Protein AF-A0AAW1IAN8-F1 (afdb_monomer_lite)

Secondary structure (DSSP, 8-state):
--S--BGGGT-SS--TTTTSBPPPP-S-HHHHSSHHHHHHHHHHHS-HHHHTS-HHHHHHHHHHHHHHH--SSHHHHHH---TT-

pLDDT: mean 89.6, std 8.36, range [39.88, 96.94]

Sequence (85 aa):
MGRYASNRQFHEYNTRRGSDIRLNYLRLLKSMDGVNYYAIKFFNVLPSNVRQLPFAHFKSSVKNYLISKAFYTIDEFLVNDFIDM

Radius of gyration: 14.04 Å; chains: 1; bounding box: 38×33×30 Å

Foldseek 3Di:
DDPWDFLLVVDVDDDPRRRQTDADDDDDVVVCPDCSNLVSLLLSLDDPVLNPDDPVSNVVVVVVVCVVVVDPDSVSSSPDNVPVD

Structure (mmCIF, N/CA/C/O backbone):
data_AF-A0AAW1IAN8-F1
#
_entry.id   AF-A0AAW1IAN8-F1
#
loop_
_atom_site.group_PDB
_atom_site.id
_atom_site.type_symbol
_atom_site.label_atom_id
_atom_site.label_alt_id
_atom_site.label_comp_id
_atom_site.label_asym_id
_atom_site.label_entity_id
_atom_site.label_seq_id
_atom_site.pdbx_PDB_ins_code
_atom_site.Cartn_x
_atom_site.Cartn_y
_atom_site.Cartn_z
_atom_site.occupancy
_atom_site.B_iso_or_equiv
_atom_site.auth_seq_id
_atom_site.auth_comp_id
_atom_site.auth_as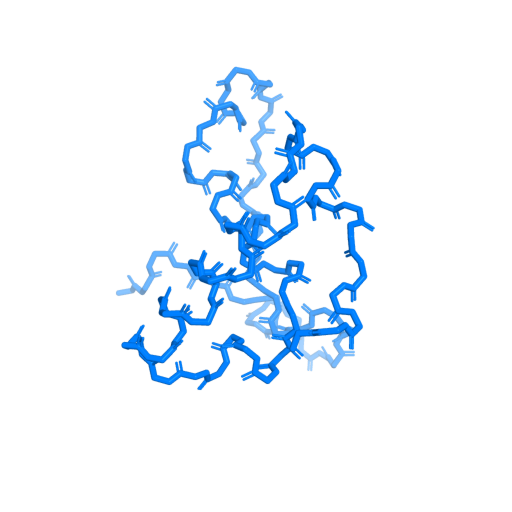ym_id
_atom_site.auth_atom_id
_atom_site.pdbx_PDB_model_num
ATOM 1 N N . MET A 1 1 ? 11.743 -0.588 -20.426 1.00 39.88 1 MET A N 1
ATOM 2 C CA . MET A 1 1 ? 12.194 -0.300 -19.047 1.00 39.88 1 MET A CA 1
ATOM 3 C C . MET A 1 1 ? 10.965 -0.224 -18.155 1.00 39.88 1 MET A C 1
ATOM 5 O O . MET A 1 1 ? 10.073 0.560 -18.458 1.00 39.88 1 MET A O 1
ATOM 9 N N . GLY A 1 2 ? 10.848 -1.091 -17.145 1.00 55.12 2 GLY A N 1
ATOM 10 C CA . GLY A 1 2 ? 9.687 -1.103 -16.247 1.00 55.12 2 GLY A CA 1
ATOM 11 C C . GLY A 1 2 ? 9.597 0.196 -15.443 1.00 55.12 2 GLY A C 1
ATOM 12 O O . GLY A 1 2 ? 10.616 0.701 -14.987 1.00 55.12 2 GLY A O 1
ATOM 13 N N . ARG A 1 3 ? 8.387 0.746 -15.277 1.00 69.38 3 ARG A N 1
ATOM 14 C CA . ARG A 1 3 ? 8.128 2.009 -14.550 1.00 69.38 3 ARG A CA 1
ATOM 15 C C . ARG A 1 3 ? 8.550 1.995 -13.071 1.00 69.38 3 ARG A C 1
ATOM 17 O O . ARG A 1 3 ? 8.558 3.049 -12.445 1.00 69.38 3 ARG A O 1
ATOM 24 N N . TYR A 1 4 ? 8.884 0.829 -12.524 1.00 82.12 4 TYR A N 1
ATOM 25 C CA . TYR A 1 4 ? 9.167 0.607 -11.112 1.00 82.12 4 TYR A CA 1
ATOM 26 C C . TYR A 1 4 ? 10.477 -0.167 -10.966 1.00 82.12 4 TYR A C 1
ATOM 28 O O . TYR A 1 4 ? 10.679 -1.166 -11.657 1.00 82.12 4 TYR A O 1
ATOM 36 N N . ALA A 1 5 ? 11.343 0.288 -10.062 1.00 88.12 5 ALA A N 1
ATOM 37 C CA . ALA A 1 5 ? 12.603 -0.366 -9.733 1.00 88.12 5 ALA A CA 1
ATOM 38 C C . ALA A 1 5 ? 12.624 -0.743 -8.245 1.00 88.12 5 ALA A C 1
ATOM 40 O O . ALA A 1 5 ? 12.105 -0.004 -7.411 1.00 88.12 5 ALA A O 1
ATOM 41 N N . SER A 1 6 ? 13.202 -1.892 -7.910 1.00 88.69 6 SER A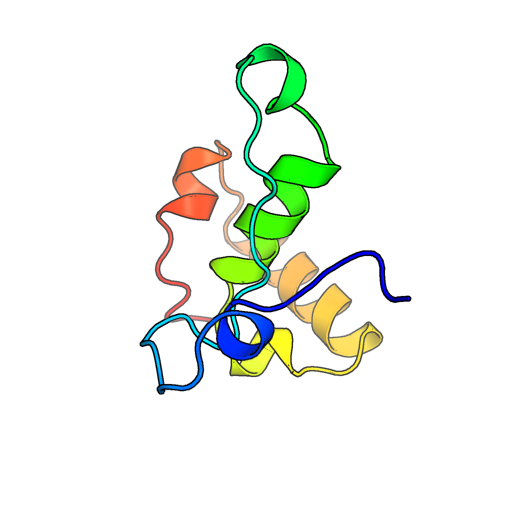 N 1
ATOM 42 C CA . SER A 1 6 ? 13.353 -2.366 -6.528 1.00 88.69 6 SER A CA 1
ATOM 43 C C . SER A 1 6 ? 14.625 -1.819 -5.887 1.00 88.69 6 SER A C 1
ATOM 45 O O . SER A 1 6 ? 15.587 -1.496 -6.583 1.00 88.69 6 SER A O 1
ATOM 47 N N . ASN A 1 7 ? 14.676 -1.757 -4.557 1.00 88.50 7 ASN A N 1
ATOM 48 C CA . ASN A 1 7 ? 15.887 -1.326 -3.849 1.00 88.50 7 ASN A CA 1
ATOM 49 C C . ASN A 1 7 ? 17.098 -2.217 -4.166 1.00 88.50 7 ASN A C 1
ATOM 51 O O . ASN A 1 7 ? 18.214 -1.716 -4.280 1.00 88.50 7 ASN A O 1
ATOM 55 N N . ARG A 1 8 ? 16.885 -3.519 -4.389 1.00 88.62 8 ARG A N 1
ATOM 56 C CA . ARG A 1 8 ? 17.937 -4.465 -4.790 1.00 88.62 8 ARG A CA 1
ATOM 57 C C . ARG A 1 8 ? 18.612 -4.101 -6.115 1.00 88.62 8 ARG A C 1
ATOM 59 O O . ARG A 1 8 ? 19.765 -4.449 -6.308 1.00 88.62 8 ARG A O 1
ATOM 66 N N . GLN A 1 9 ? 17.939 -3.383 -7.014 1.00 86.19 9 GLN A N 1
ATOM 67 C CA . GLN A 1 9 ? 18.567 -2.916 -8.258 1.00 86.19 9 GLN A CA 1
ATOM 68 C C . GLN A 1 9 ? 19.564 -1.767 -8.041 1.00 86.19 9 GLN A C 1
ATOM 70 O O . GLN A 1 9 ? 20.326 -1.461 -8.949 1.00 86.19 9 GLN A O 1
ATOM 75 N N . PHE A 1 10 ? 19.564 -1.132 -6.865 1.00 85.06 10 PHE A N 1
ATOM 76 C CA . PHE A 1 10 ? 20.441 0.000 -6.539 1.00 85.06 10 PHE A CA 1
ATOM 77 C C . PHE A 1 10 ? 21.485 -0.313 -5.466 1.00 85.06 10 PHE A C 1
ATOM 79 O O . PHE A 1 10 ? 22.359 0.514 -5.216 1.00 85.06 10 PHE A O 1
ATOM 86 N N . HIS A 1 11 ? 21.378 -1.463 -4.803 1.00 84.31 11 HIS A N 1
ATOM 87 C CA . HIS A 1 11 ? 22.308 -1.890 -3.767 1.00 84.31 11 HIS A CA 1
ATOM 88 C C . HIS A 1 11 ? 22.880 -3.252 -4.144 1.00 84.31 11 HIS A C 1
ATOM 90 O O . HIS A 1 11 ? 22.131 -4.197 -4.371 1.00 84.31 11 HIS A O 1
ATOM 96 N N . GLU A 1 12 ? 24.207 -3.360 -4.161 1.00 82.50 12 GLU A N 1
ATOM 97 C CA . GLU A 1 12 ? 24.907 -4.618 -4.455 1.00 82.50 12 GLU A CA 1
ATOM 98 C C . GLU A 1 12 ? 24.842 -5.624 -3.291 1.00 82.50 12 GLU A C 1
ATOM 100 O O . GLU A 1 12 ? 25.140 -6.803 -3.461 1.00 82.50 12 GLU A O 1
ATOM 105 N N . TYR A 1 13 ? 24.407 -5.178 -2.109 1.00 85.88 13 TYR A N 1
ATOM 106 C CA . TYR A 1 13 ? 24.260 -5.991 -0.905 1.00 85.88 13 TYR A CA 1
ATOM 107 C C . TYR A 1 13 ? 22.790 -6.193 -0.514 1.00 85.88 13 TYR A C 1
ATOM 109 O O . TYR A 1 13 ? 21.904 -5.393 -0.832 1.00 85.88 13 TYR A O 1
ATOM 117 N N . ASN A 1 14 ? 22.525 -7.270 0.230 1.00 79.81 14 ASN A N 1
ATOM 118 C CA . ASN A 1 14 ? 21.185 -7.581 0.719 1.00 79.81 14 ASN A CA 1
ATOM 119 C C . ASN A 1 14 ? 20.741 -6.554 1.767 1.00 79.81 14 ASN A C 1
ATOM 121 O O . ASN A 1 14 ? 21.291 -6.478 2.864 1.00 79.81 14 ASN A O 1
ATOM 125 N N . THR A 1 15 ? 19.703 -5.788 1.442 1.00 84.12 15 THR A N 1
ATOM 126 C CA . THR A 1 15 ? 19.030 -4.893 2.387 1.00 84.12 15 THR A CA 1
ATOM 127 C C . THR A 1 15 ? 17.738 -5.534 2.883 1.00 84.12 15 THR A C 1
ATOM 129 O O . THR A 1 15 ? 17.057 -6.242 2.139 1.00 84.12 15 THR A O 1
ATOM 132 N N . ARG A 1 16 ? 17.350 -5.241 4.133 1.00 80.81 16 ARG A N 1
ATOM 133 C CA . ARG A 1 16 ? 16.096 -5.738 4.739 1.00 80.81 16 ARG A CA 1
ATOM 134 C C . ARG A 1 16 ? 14.852 -5.423 3.891 1.00 80.81 16 ARG A C 1
ATOM 136 O O . ARG A 1 16 ? 13.876 -6.157 3.944 1.00 80.81 16 ARG A O 1
ATOM 143 N N . ARG A 1 17 ? 14.908 -4.346 3.100 1.00 83.75 17 ARG A N 1
ATOM 144 C CA . ARG A 1 17 ? 13.858 -3.867 2.185 1.00 83.75 17 ARG A CA 1
ATOM 145 C C . ARG A 1 17 ? 14.247 -3.998 0.709 1.00 83.75 17 ARG A C 1
ATOM 147 O O . ARG A 1 17 ? 13.807 -3.213 -0.127 1.00 83.75 17 ARG A O 1
ATOM 154 N N . GLY A 1 18 ? 15.103 -4.963 0.371 1.00 86.75 18 GLY A N 1
ATOM 155 C CA . GLY A 1 18 ? 15.631 -5.125 -0.987 1.00 86.75 18 GLY A CA 1
ATOM 156 C C . GLY A 1 18 ? 14.554 -5.414 -2.038 1.00 86.75 18 GLY A C 1
ATOM 157 O O . GLY A 1 18 ? 14.664 -4.941 -3.167 1.00 86.75 18 GLY A O 1
ATOM 158 N N . SER A 1 19 ? 13.502 -6.144 -1.662 1.00 87.56 19 SER A N 1
ATOM 159 C CA . SER A 1 19 ? 12.355 -6.461 -2.525 1.00 87.56 19 SER A CA 1
ATOM 160 C C . SER A 1 19 ? 11.329 -5.332 -2.643 1.00 87.56 19 SER A C 1
ATOM 162 O O . SER A 1 19 ? 10.423 -5.429 -3.469 1.00 87.56 19 SER A O 1
ATOM 164 N N . ASP A 1 20 ? 11.453 -4.270 -1.846 1.00 91.62 20 ASP A N 1
ATOM 165 C CA . ASP A 1 20 ? 10.519 -3.151 -1.892 1.00 91.62 20 ASP A CA 1
ATOM 166 C C . ASP A 1 20 ? 10.762 -2.310 -3.143 1.00 91.62 20 ASP A C 1
ATOM 168 O O . ASP A 1 20 ? 11.903 -2.078 -3.565 1.00 91.62 20 ASP A O 1
ATOM 172 N N . ILE A 1 21 ? 9.666 -1.831 -3.727 1.00 92.44 21 ILE A N 1
ATOM 173 C CA . ILE A 1 21 ? 9.713 -0.894 -4.841 1.00 92.44 21 ILE A CA 1
ATOM 174 C C . ILE A 1 21 ? 10.228 0.437 -4.299 1.00 92.44 21 ILE A C 1
ATOM 176 O O . ILE A 1 21 ? 9.710 0.983 -3.323 1.00 92.44 21 ILE A O 1
ATOM 180 N N . ARG A 1 22 ? 11.255 0.980 -4.941 1.00 90.75 22 ARG A N 1
ATOM 181 C CA . ARG A 1 22 ? 11.842 2.255 -4.561 1.00 90.75 22 ARG A CA 1
ATOM 182 C C . ARG A 1 22 ? 10.833 3.373 -4.807 1.00 90.75 22 ARG A C 1
ATOM 184 O O . ARG A 1 22 ? 10.309 3.520 -5.910 1.00 90.75 22 ARG A O 1
ATOM 191 N N . LEU A 1 23 ? 10.585 4.187 -3.785 1.00 89.19 23 LEU A N 1
ATOM 192 C CA . LEU A 1 23 ? 9.835 5.423 -3.966 1.00 89.19 23 LEU A CA 1
ATOM 193 C C . LEU A 1 23 ? 1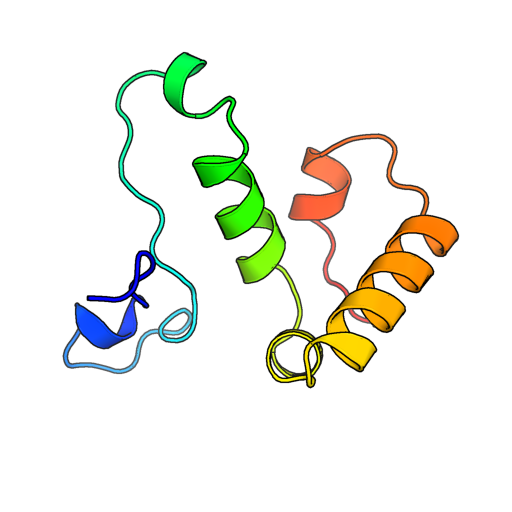0.690 6.452 -4.707 1.00 89.19 23 LEU A C 1
ATOM 195 O O . LEU A 1 23 ? 11.855 6.672 -4.366 1.00 89.19 23 LEU A O 1
ATOM 199 N N . ASN A 1 24 ? 10.076 7.137 -5.669 1.00 85.56 24 ASN A N 1
ATOM 200 C CA . ASN A 1 24 ? 10.679 8.320 -6.263 1.00 85.56 24 ASN A CA 1
ATOM 201 C C . ASN A 1 24 ? 10.757 9.427 -5.213 1.00 85.56 24 ASN A C 1
ATOM 203 O O . ASN A 1 24 ? 9.766 9.743 -4.550 1.00 85.56 24 ASN A O 1
ATOM 207 N N . TYR A 1 25 ? 11.938 10.025 -5.080 1.00 84.38 25 TYR A N 1
ATOM 208 C CA . TYR A 1 25 ? 12.105 11.196 -4.237 1.00 84.38 25 TYR A CA 1
ATOM 209 C C . TYR A 1 25 ? 11.387 12.382 -4.884 1.00 84.38 25 TYR A C 1
ATOM 211 O O . TYR A 1 25 ? 11.697 12.775 -6.009 1.00 84.38 25 TYR A O 1
ATOM 219 N N . LEU A 1 26 ? 10.418 12.943 -4.168 1.00 86.31 26 LEU A N 1
ATOM 220 C CA . LEU A 1 26 ? 9.680 14.131 -4.571 1.00 86.31 26 LEU A CA 1
ATOM 221 C C . LEU A 1 26 ? 9.927 15.210 -3.523 1.00 86.31 26 LEU A C 1
ATOM 223 O O . LEU A 1 26 ? 9.856 14.943 -2.328 1.00 86.31 26 LEU A O 1
ATOM 227 N N . ARG A 1 27 ? 10.218 16.435 -3.967 1.00 88.62 27 ARG A N 1
ATOM 228 C CA . ARG A 1 27 ? 10.508 17.558 -3.062 1.00 88.62 27 ARG A CA 1
ATOM 229 C C . ARG A 1 27 ? 9.242 18.187 -2.477 1.00 88.62 27 ARG A C 1
ATOM 231 O O . ARG A 1 27 ? 9.253 18.664 -1.351 1.00 88.62 27 ARG A O 1
ATOM 238 N N . LEU A 1 28 ? 8.165 18.239 -3.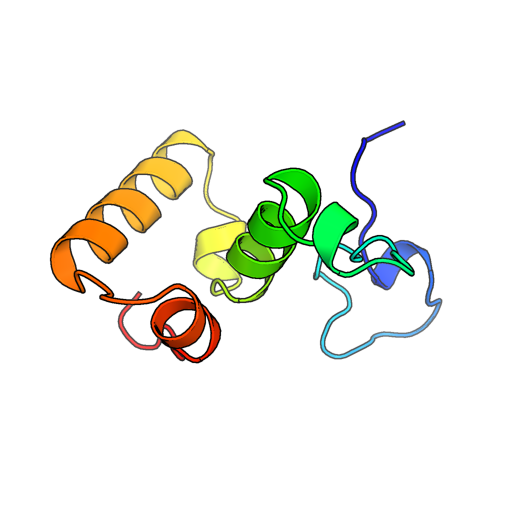261 1.00 89.19 28 LEU A N 1
ATOM 239 C CA . LEU A 1 28 ? 6.931 18.939 -2.901 1.00 89.19 28 LEU A CA 1
ATOM 240 C C . LEU A 1 28 ? 5.896 17.955 -2.355 1.00 89.19 28 LEU A C 1
ATOM 242 O O . LEU A 1 28 ? 5.587 16.968 -3.021 1.00 89.19 28 LEU A O 1
ATOM 246 N N . LEU A 1 29 ? 5.297 18.269 -1.203 1.00 85.00 29 LEU A N 1
ATOM 247 C CA . LEU A 1 29 ? 4.213 17.471 -0.607 1.00 85.00 29 LEU A CA 1
ATOM 248 C C . LEU A 1 29 ? 3.030 17.303 -1.565 1.00 85.00 29 LEU A C 1
ATOM 250 O O . LEU A 1 29 ? 2.526 16.201 -1.731 1.00 85.00 29 LEU A O 1
ATOM 254 N N . LYS A 1 30 ? 2.664 18.364 -2.293 1.00 86.25 30 LYS A N 1
ATOM 255 C CA . LYS A 1 30 ? 1.606 18.311 -3.313 1.00 86.25 30 LYS A CA 1
ATOM 256 C C . LYS A 1 30 ? 1.880 17.279 -4.413 1.00 86.25 30 LYS A C 1
ATOM 258 O O . LYS A 1 30 ? 0.952 16.726 -4.981 1.00 86.25 30 LYS A O 1
ATOM 263 N N . SER A 1 31 ? 3.147 17.012 -4.727 1.00 83.31 31 SER A N 1
ATOM 264 C CA . SER A 1 31 ? 3.519 15.979 -5.700 1.00 83.31 31 SER A CA 1
ATOM 265 C C . SER A 1 31 ? 3.478 14.569 -5.102 1.00 83.31 31 SER A C 1
ATOM 267 O O . SER A 1 31 ? 3.369 13.601 -5.850 1.00 83.31 31 SER A O 1
ATOM 269 N N . MET A 1 32 ? 3.580 14.453 -3.776 1.00 85.12 32 MET A N 1
ATOM 270 C CA . MET A 1 32 ? 3.441 13.194 -3.039 1.00 85.12 32 MET A CA 1
ATOM 271 C C . MET A 1 32 ? 1.971 12.801 -2.845 1.00 85.12 32 MET A C 1
ATOM 273 O O . MET A 1 32 ? 1.683 11.621 -2.675 1.00 85.12 32 MET A O 1
ATOM 277 N N . ASP A 1 33 ? 1.044 13.755 -2.935 1.00 84.06 33 ASP A N 1
ATOM 278 C CA . ASP A 1 33 ? -0.401 13.515 -2.880 1.00 84.06 33 ASP A CA 1
ATOM 279 C C . ASP A 1 33 ? -0.950 12.988 -4.217 1.00 84.06 33 ASP A C 1
ATOM 281 O O . ASP A 1 33 ? -1.706 13.636 -4.938 1.00 84.06 33 ASP A O 1
ATOM 285 N N . GLY A 1 34 ? -0.468 11.813 -4.621 1.00 87.31 34 GLY A N 1
ATOM 286 C CA . GLY A 1 34 ? -0.836 11.208 -5.890 1.00 87.31 34 GLY A CA 1
ATOM 287 C C . GLY A 1 34 ? -0.707 9.693 -5.892 1.00 87.31 34 GLY A C 1
ATOM 288 O O . GLY A 1 34 ? 0.072 9.097 -5.143 1.00 87.31 34 GLY A O 1
ATOM 289 N N . VAL A 1 35 ? -1.444 9.062 -6.809 1.00 87.88 35 VAL A N 1
ATOM 290 C CA . VAL A 1 35 ? -1.524 7.598 -6.937 1.00 87.88 35 VAL A CA 1
ATOM 291 C C . VAL A 1 35 ? -0.143 6.968 -7.118 1.00 87.88 35 VAL A C 1
ATOM 293 O O . VAL A 1 35 ? 0.145 5.942 -6.516 1.00 87.88 35 VAL A O 1
ATOM 296 N N . ASN A 1 36 ? 0.752 7.600 -7.881 1.00 86.69 36 ASN A N 1
ATOM 297 C CA . ASN A 1 36 ? 2.094 7.060 -8.125 1.00 86.69 36 ASN A CA 1
ATOM 298 C C . ASN A 1 36 ? 2.958 6.975 -6.859 1.00 86.69 36 ASN A C 1
ATOM 300 O O . ASN A 1 36 ? 3.850 6.134 -6.792 1.00 86.69 36 ASN A O 1
ATOM 304 N N . TYR A 1 37 ? 2.712 7.837 -5.874 1.00 90.56 37 TYR A N 1
ATOM 305 C CA . TYR A 1 37 ? 3.445 7.837 -4.615 1.00 90.56 37 TYR A CA 1
ATOM 306 C C . TYR A 1 37 ? 2.814 6.850 -3.627 1.00 90.56 37 TYR A C 1
ATOM 308 O O . TYR A 1 37 ? 3.496 5.963 -3.109 1.00 90.56 37 TYR A O 1
ATOM 316 N N . TYR A 1 38 ? 1.496 6.943 -3.423 1.00 92.38 38 TYR A N 1
ATOM 317 C CA . TYR A 1 38 ? 0.789 6.098 -2.461 1.00 92.38 38 TYR A CA 1
ATOM 318 C C . TYR A 1 38 ? 0.649 4.641 -2.902 1.00 92.38 38 TYR A C 1
ATOM 320 O O . TYR A 1 38 ? 0.789 3.764 -2.059 1.00 92.38 38 TYR A O 1
ATOM 328 N N . ALA A 1 39 ? 0.472 4.339 -4.193 1.00 92.69 39 ALA A N 1
ATOM 329 C CA . ALA A 1 39 ? 0.392 2.950 -4.660 1.00 92.69 39 ALA A CA 1
ATOM 330 C C . ALA A 1 39 ? 1.663 2.156 -4.321 1.00 92.69 39 ALA A C 1
ATOM 332 O O . ALA A 1 39 ? 1.579 0.994 -3.931 1.00 92.69 39 ALA A O 1
ATOM 333 N N . ILE A 1 40 ? 2.837 2.795 -4.405 1.00 93.25 40 ILE A N 1
ATOM 334 C CA . ILE A 1 40 ? 4.112 2.177 -4.023 1.00 93.25 40 ILE A CA 1
ATOM 335 C C . ILE A 1 40 ? 4.162 1.949 -2.508 1.00 93.25 40 ILE A C 1
ATOM 337 O O . ILE A 1 40 ? 4.550 0.868 -2.069 1.00 93.25 40 ILE A O 1
ATOM 341 N N . LYS A 1 41 ? 3.741 2.934 -1.701 1.00 93.94 41 LYS A N 1
ATOM 342 C CA . LYS A 1 41 ? 3.672 2.773 -0.239 1.00 93.94 41 LYS A CA 1
ATOM 343 C C . LYS A 1 41 ? 2.740 1.638 0.157 1.00 93.94 41 LYS A C 1
ATOM 345 O O . LYS A 1 41 ? 3.152 0.771 0.919 1.00 93.94 41 LYS A O 1
ATOM 350 N N . PHE A 1 42 ? 1.533 1.624 -0.402 1.00 95.25 42 PHE A N 1
ATOM 351 C CA . PHE A 1 42 ? 0.542 0.593 -0.132 1.00 95.25 42 PHE A CA 1
ATOM 352 C C . PHE A 1 42 ? 1.044 -0.785 -0.521 1.00 95.25 42 PHE A C 1
ATOM 354 O O . PHE A 1 42 ? 0.879 -1.721 0.242 1.00 95.25 42 PHE A O 1
ATOM 361 N N . PHE A 1 43 ? 1.708 -0.912 -1.667 1.00 94.62 43 PHE A N 1
ATOM 362 C CA . PHE A 1 43 ? 2.269 -2.190 -2.074 1.00 94.62 43 PHE A CA 1
ATOM 363 C C . PHE A 1 43 ? 3.394 -2.656 -1.142 1.00 94.62 43 PHE A C 1
ATOM 365 O O . PHE A 1 43 ? 3.428 -3.823 -0.774 1.00 94.62 43 PHE A O 1
ATOM 372 N N . ASN A 1 44 ? 4.306 -1.767 -0.743 1.00 94.06 44 ASN A N 1
ATOM 373 C CA . ASN A 1 44 ? 5.481 -2.140 0.048 1.00 94.06 44 ASN A CA 1
ATOM 374 C C . ASN A 1 44 ? 5.164 -2.564 1.487 1.00 94.06 44 ASN A C 1
ATOM 376 O O . ASN A 1 44 ? 5.941 -3.326 2.055 1.00 94.06 44 ASN A O 1
ATOM 380 N N . VAL A 1 45 ? 4.068 -2.073 2.077 1.00 94.56 45 VAL A N 1
ATOM 381 C CA . VAL A 1 45 ? 3.655 -2.498 3.427 1.00 94.56 45 VAL A CA 1
ATOM 382 C C . VAL A 1 45 ? 3.012 -3.884 3.432 1.00 94.56 45 VAL A C 1
ATOM 384 O O . VAL A 1 45 ? 2.989 -4.531 4.473 1.00 94.56 45 VAL A O 1
ATOM 387 N N . LEU A 1 46 ? 2.548 -4.373 2.275 1.00 94.69 46 LEU A N 1
ATOM 388 C CA . LEU A 1 46 ? 1.927 -5.688 2.195 1.00 94.69 46 LEU A CA 1
ATOM 389 C C . LEU A 1 46 ? 2.943 -6.819 2.443 1.00 94.69 46 LEU A C 1
ATOM 391 O O . LEU A 1 46 ? 4.085 -6.767 1.953 1.00 94.69 46 LEU A O 1
ATOM 395 N N . PRO A 1 47 ? 2.505 -7.902 3.105 1.00 93.25 47 PRO A N 1
ATOM 396 C CA . PRO A 1 47 ? 3.297 -9.110 3.276 1.00 93.25 47 PRO A CA 1
ATOM 397 C C . PRO A 1 47 ? 3.831 -9.673 1.951 1.00 93.25 47 PRO A C 1
ATOM 399 O O . PRO A 1 47 ? 3.197 -9.586 0.894 1.00 93.25 47 PRO A O 1
ATOM 402 N N . SER A 1 48 ? 5.031 -10.259 1.978 1.00 90.12 48 SER A N 1
ATOM 403 C CA . SER A 1 48 ? 5.682 -10.796 0.772 1.00 90.12 48 SER A CA 1
ATOM 404 C C . SER A 1 48 ? 4.892 -11.932 0.119 1.00 90.12 48 SER A C 1
ATOM 406 O O . SER A 1 48 ? 4.850 -11.994 -1.108 1.00 90.12 48 SER A O 1
ATOM 408 N N . ASN A 1 49 ? 4.236 -12.783 0.913 1.00 91.56 49 ASN A N 1
ATOM 409 C CA . ASN A 1 49 ? 3.336 -13.838 0.439 1.00 91.56 49 ASN A CA 1
ATOM 410 C C . ASN A 1 49 ? 2.188 -13.263 -0.399 1.00 91.56 49 ASN A C 1
ATOM 412 O O . ASN A 1 49 ? 1.899 -13.803 -1.461 1.00 91.56 49 ASN A O 1
ATOM 416 N N . VAL A 1 50 ? 1.594 -12.139 0.017 1.00 94.75 50 VAL A N 1
ATOM 417 C CA . VAL A 1 50 ? 0.522 -11.466 -0.734 1.00 94.75 50 VAL A CA 1
ATOM 418 C C . VAL A 1 50 ? 1.076 -10.810 -1.998 1.00 94.75 50 VAL A C 1
ATOM 420 O O . VAL A 1 50 ? 0.513 -10.981 -3.078 1.00 94.75 50 VAL A O 1
ATOM 423 N N . ARG A 1 51 ? 2.212 -10.105 -1.900 1.00 93.38 51 ARG A N 1
ATOM 424 C CA 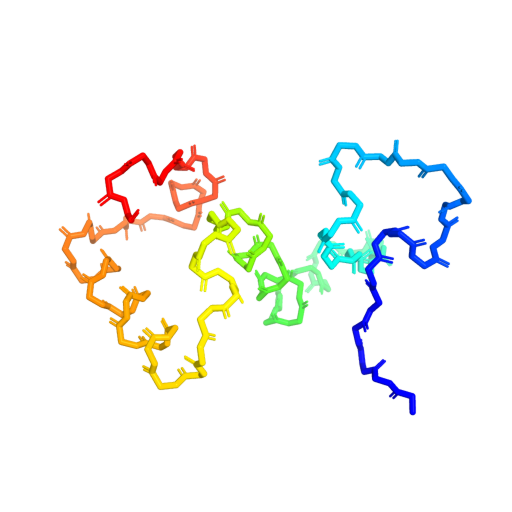. ARG A 1 51 ? 2.854 -9.425 -3.044 1.00 93.38 51 ARG A CA 1
ATOM 425 C C . ARG A 1 51 ? 3.226 -10.365 -4.192 1.00 93.38 51 ARG A C 1
ATOM 427 O O . ARG A 1 51 ? 3.270 -9.927 -5.338 1.00 93.38 51 ARG A O 1
ATOM 434 N N . GLN A 1 52 ? 3.530 -11.624 -3.885 1.00 92.81 52 GLN A N 1
ATOM 435 C CA . GLN A 1 52 ? 3.953 -12.635 -4.858 1.00 92.81 52 GLN A CA 1
ATOM 436 C C . GLN A 1 52 ? 2.781 -13.402 -5.491 1.00 92.81 52 GLN A C 1
ATOM 438 O O . GLN A 1 52 ? 3.006 -14.225 -6.379 1.00 92.81 52 GLN A O 1
ATOM 443 N N . LEU A 1 53 ? 1.538 -13.142 -5.069 1.00 95.31 53 LEU A N 1
ATOM 444 C CA . LEU A 1 53 ? 0.363 -13.791 -5.646 1.00 95.31 53 LEU A CA 1
ATOM 445 C C . LEU A 1 53 ? 0.160 -13.398 -7.120 1.00 95.31 53 LEU A C 1
ATOM 447 O O . LEU A 1 53 ? 0.403 -12.249 -7.502 1.00 95.31 53 LEU A O 1
ATOM 451 N N . PRO A 1 54 ? -0.396 -14.303 -7.951 1.00 96.69 54 PRO A N 1
ATOM 452 C CA . PRO A 1 54 ? -0.898 -13.934 -9.268 1.00 96.69 54 PRO A CA 1
ATOM 453 C C . PRO A 1 54 ? -1.926 -12.805 -9.157 1.00 96.69 54 PRO A C 1
ATOM 455 O O . PRO A 1 54 ? -2.717 -12.772 -8.214 1.00 96.69 54 PRO A O 1
ATOM 458 N N . PHE A 1 55 ? -1.966 -11.913 -10.149 1.00 94.25 55 PHE A N 1
ATOM 459 C CA . PHE A 1 55 ? -2.764 -10.680 -10.100 1.00 94.25 55 PHE A CA 1
ATOM 460 C C . PHE A 1 55 ? -4.226 -10.882 -9.660 1.00 94.25 55 PHE A C 1
ATOM 462 O O . PHE A 1 55 ? -4.740 -10.100 -8.862 1.00 94.25 55 PHE A O 1
ATOM 469 N N . ALA A 1 56 ? -4.890 -11.939 -10.139 1.00 96.38 56 ALA A N 1
ATOM 470 C CA . ALA A 1 56 ? -6.269 -12.248 -9.759 1.00 96.38 56 ALA A CA 1
ATOM 471 C C . ALA A 1 56 ? -6.413 -12.529 -8.250 1.00 96.38 56 ALA A C 1
ATOM 473 O O . ALA A 1 56 ? -7.292 -11.963 -7.595 1.00 96.38 56 ALA A O 1
ATOM 474 N N . HIS A 1 57 ? -5.516 -13.346 -7.691 1.00 96.31 57 HIS A N 1
ATOM 475 C CA . HIS A 1 57 ? -5.499 -13.680 -6.267 1.00 96.31 57 HIS A CA 1
ATOM 476 C C . HIS A 1 57 ? -5.047 -12.501 -5.413 1.00 96.31 57 HIS A C 1
ATOM 478 O O . HIS A 1 57 ? -5.687 -12.218 -4.405 1.00 96.31 57 HIS A O 1
ATOM 484 N N . PHE A 1 58 ? -4.021 -11.768 -5.853 1.00 96.69 58 PHE A N 1
ATOM 485 C CA . PHE A 1 58 ? -3.581 -10.532 -5.210 1.00 96.69 58 PHE A CA 1
ATOM 486 C C . PHE A 1 58 ? -4.748 -9.550 -5.061 1.00 96.69 58 PHE A C 1
ATOM 488 O O . PHE A 1 58 ? -5.076 -9.119 -3.957 1.00 96.69 58 PHE A O 1
ATOM 495 N N . LYS A 1 59 ? -5.436 -9.252 -6.171 1.00 96.69 59 LYS A N 1
ATOM 496 C CA . LYS A 1 59 ? -6.569 -8.324 -6.189 1.00 96.69 59 LYS A CA 1
ATOM 497 C C . LYS A 1 59 ? -7.690 -8.787 -5.263 1.00 96.69 59 LYS A C 1
ATOM 499 O O . LYS A 1 59 ? -8.244 -7.965 -4.539 1.00 96.69 59 LYS A O 1
ATOM 504 N N . SER A 1 60 ? -8.038 -10.075 -5.295 1.00 96.94 60 SER A N 1
ATOM 505 C CA . SER A 1 60 ? -9.104 -10.613 -4.446 1.00 96.94 60 SER A CA 1
ATOM 506 C C . SER A 1 60 ? -8.734 -10.582 -2.963 1.00 96.94 60 SER A C 1
ATOM 508 O O . SER A 1 60 ? -9.554 -10.158 -2.156 1.00 96.94 60 SER A O 1
ATOM 510 N N . SER A 1 61 ? -7.516 -10.999 -2.607 1.00 96.25 61 SER A N 1
ATOM 511 C CA . SER A 1 61 ? -7.016 -11.017 -1.226 1.00 96.25 61 SER A CA 1
ATOM 512 C C . SER A 1 61 ? -7.002 -9.607 -0.633 1.00 96.25 61 SER A C 1
ATOM 514 O O . SER A 1 61 ? -7.659 -9.359 0.377 1.00 96.25 61 SER A O 1
ATOM 516 N N . VAL A 1 62 ? -6.376 -8.650 -1.328 1.00 95.94 62 VAL A N 1
ATOM 517 C CA . VAL A 1 62 ? -6.317 -7.250 -0.883 1.00 95.94 62 VAL A CA 1
ATOM 518 C C . VAL A 1 62 ? -7.715 -6.646 -0.783 1.00 95.94 62 VAL A C 1
ATOM 520 O O . VAL A 1 62 ? -8.031 -6.004 0.214 1.00 95.94 62 VAL A O 1
ATOM 523 N N . LYS A 1 63 ? -8.590 -6.879 -1.770 1.00 96.38 63 LYS A N 1
ATOM 524 C CA . LYS A 1 63 ? -9.968 -6.369 -1.733 1.00 96.38 63 LYS A CA 1
ATOM 525 C C . LYS A 1 63 ? -10.733 -6.897 -0.517 1.00 96.38 63 LYS A C 1
ATOM 527 O O . LYS A 1 63 ? -11.366 -6.110 0.179 1.00 96.38 63 LYS A O 1
ATOM 532 N N . ASN A 1 64 ? -10.690 -8.205 -0.276 1.00 96.19 64 ASN A N 1
ATOM 533 C CA . ASN A 1 64 ? -11.415 -8.826 0.831 1.00 96.19 64 ASN A CA 1
ATOM 534 C C . ASN A 1 64 ? -10.894 -8.326 2.183 1.00 96.19 64 ASN A C 1
ATOM 536 O O . ASN A 1 64 ? -11.692 -8.001 3.058 1.00 96.19 64 ASN A O 1
ATOM 540 N N . TYR A 1 65 ? -9.574 -8.186 2.321 1.00 96.25 65 TYR A N 1
ATOM 541 C CA . TYR A 1 65 ? -8.957 -7.649 3.530 1.00 96.25 65 TYR A CA 1
ATOM 542 C C . TYR A 1 65 ? -9.364 -6.194 3.792 1.00 96.25 65 TYR A C 1
ATOM 544 O O . TYR A 1 65 ? -9.791 -5.859 4.895 1.00 96.25 65 TYR A O 1
ATOM 552 N N . LEU A 1 66 ? -9.322 -5.339 2.762 1.00 95.00 66 LEU A N 1
ATOM 553 C CA . LEU A 1 66 ? -9.738 -3.938 2.874 1.00 95.00 66 LEU A CA 1
ATOM 554 C C . LEU A 1 66 ? -11.208 -3.800 3.291 1.00 95.00 66 LEU A C 1
ATOM 556 O O . LEU A 1 66 ? -11.525 -2.944 4.111 1.00 95.00 66 LEU A O 1
ATOM 560 N N . ILE A 1 67 ? -12.092 -4.655 2.764 1.00 95.69 67 ILE A N 1
ATOM 561 C CA . ILE A 1 67 ? -13.510 -4.686 3.155 1.00 95.69 67 ILE A CA 1
ATOM 562 C C . ILE A 1 67 ? -13.667 -5.152 4.608 1.00 95.69 67 ILE A C 1
ATOM 564 O O . ILE A 1 67 ? -14.466 -4.580 5.340 1.00 95.69 67 ILE A O 1
ATOM 568 N N . SER A 1 68 ? -12.912 -6.170 5.031 1.00 94.88 68 SER A N 1
ATOM 569 C CA . SER A 1 68 ? -13.022 -6.733 6.380 1.00 94.88 68 SER A CA 1
ATOM 570 C C . SER A 1 68 ? -12.486 -5.806 7.469 1.00 94.88 68 SER A C 1
ATOM 572 O O . SER A 1 68 ? -13.066 -5.760 8.550 1.00 94.88 68 SER A O 1
ATOM 574 N N . LYS A 1 69 ? -11.360 -5.126 7.228 1.00 94.12 69 LYS A N 1
ATOM 575 C CA . LYS A 1 69 ? -10.751 -4.219 8.211 1.00 94.12 69 LYS A CA 1
ATOM 576 C C . LYS A 1 69 ? -11.393 -2.842 8.215 1.00 94.12 69 LYS A C 1
ATOM 578 O O . LYS A 1 69 ? -11.440 -2.226 9.272 1.00 94.12 69 LYS A O 1
ATOM 583 N N . ALA A 1 70 ? -11.869 -2.383 7.054 1.00 92.56 70 ALA A N 1
ATOM 584 C CA . ALA A 1 70 ? -12.530 -1.093 6.883 1.00 92.56 70 ALA A CA 1
ATOM 585 C C . ALA A 1 70 ? -11.739 0.079 7.503 1.00 92.56 70 ALA A C 1
ATOM 587 O O . ALA A 1 70 ? -12.275 0.846 8.299 1.00 92.56 70 ALA A O 1
ATOM 588 N N . PHE A 1 71 ? -10.454 0.202 7.142 1.00 94.50 71 PHE A N 1
ATOM 589 C CA . PHE A 1 71 ? -9.580 1.283 7.614 1.00 94.50 71 PHE A CA 1
ATOM 590 C C . PHE A 1 71 ? -10.215 2.658 7.383 1.00 94.50 71 PHE A C 1
ATOM 592 O O . PHE A 1 71 ? -10.706 2.947 6.289 1.00 94.50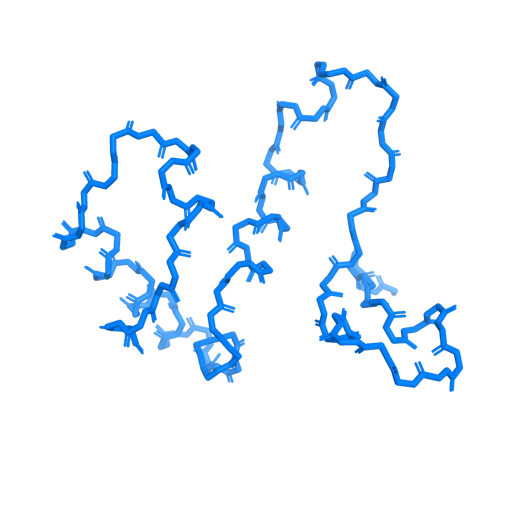 71 PHE A O 1
ATOM 599 N N . TYR A 1 72 ? -10.173 3.509 8.403 1.00 94.12 72 TYR A N 1
ATOM 600 C CA . TYR A 1 72 ? -10.753 4.844 8.362 1.00 94.12 72 TYR A CA 1
ATOM 601 C C . TYR A 1 72 ? -9.803 5.849 7.703 1.00 94.12 72 TYR A C 1
ATOM 603 O O . TYR A 1 72 ? -10.244 6.758 6.997 1.00 94.12 72 TYR A O 1
ATOM 611 N N . THR A 1 73 ? -8.489 5.672 7.884 1.00 95.31 73 THR A N 1
ATOM 612 C CA . THR A 1 73 ? -7.468 6.541 7.279 1.00 95.31 73 THR A CA 1
ATOM 613 C C . THR A 1 73 ? -6.398 5.772 6.506 1.00 95.31 73 THR A C 1
ATOM 615 O O . THR A 1 73 ? -6.177 4.575 6.686 1.00 95.31 73 THR A O 1
ATOM 618 N N . ILE A 1 74 ? -5.686 6.497 5.640 1.00 93.56 74 ILE A N 1
ATOM 619 C CA . ILE A 1 74 ? -4.503 5.990 4.932 1.00 93.56 74 ILE A CA 1
ATOM 620 C C . ILE A 1 74 ? -3.401 5.591 5.920 1.00 93.56 74 ILE A C 1
ATOM 622 O O . ILE A 1 74 ? -2.742 4.572 5.718 1.00 93.56 74 ILE A O 1
ATOM 626 N N . ASP A 1 75 ? -3.201 6.373 6.980 1.00 94.62 75 ASP A N 1
ATOM 627 C CA . ASP A 1 75 ? -2.145 6.119 7.959 1.00 94.62 75 ASP A CA 1
ATOM 628 C C . ASP A 1 75 ? -2.411 4.838 8.758 1.00 94.62 75 ASP A C 1
ATOM 630 O O . ASP A 1 75 ? -1.485 4.061 8.978 1.00 94.62 75 ASP A O 1
ATOM 634 N N . GLU A 1 76 ? -3.673 4.553 9.098 1.00 95.12 76 GLU A N 1
ATOM 635 C CA . GLU A 1 76 ? -4.060 3.281 9.724 1.00 95.12 76 GLU A CA 1
ATOM 636 C C . GLU A 1 76 ? -3.682 2.076 8.859 1.00 95.12 76 GLU A C 1
ATOM 638 O O . GLU A 1 76 ? -3.139 1.097 9.370 1.00 95.12 76 GLU A O 1
ATOM 643 N N . PHE A 1 77 ? -3.904 2.155 7.544 1.00 95.69 77 PHE A N 1
ATOM 644 C CA . PHE A 1 77 ? -3.470 1.106 6.623 1.00 95.69 77 PHE A CA 1
ATOM 645 C C . PHE A 1 77 ? -1.937 0.987 6.573 1.00 95.69 77 PHE A C 1
ATOM 647 O O . PHE A 1 77 ? -1.403 -0.117 6.549 1.00 95.69 77 PHE A O 1
ATOM 654 N N . LEU A 1 78 ? -1.211 2.111 6.547 1.00 94.69 78 LEU A N 1
ATOM 655 C CA . LEU A 1 78 ? 0.252 2.120 6.414 1.00 94.69 78 LEU A CA 1
ATOM 656 C C . LEU A 1 78 ? 0.998 1.650 7.671 1.00 94.69 78 LEU A C 1
ATOM 658 O O . LEU A 1 78 ? 2.149 1.226 7.558 1.00 94.69 78 LEU A O 1
ATOM 662 N N . VAL A 1 79 ? 0.374 1.752 8.845 1.00 95.19 79 VAL A N 1
ATOM 663 C CA . VAL A 1 79 ? 0.932 1.304 10.134 1.00 95.19 79 VAL A CA 1
ATOM 664 C C . VAL A 1 79 ? 0.484 -0.124 10.487 1.00 95.19 79 VAL A C 1
ATOM 666 O O . VAL A 1 79 ? 1.042 -0.728 11.401 1.00 95.19 79 VAL A O 1
ATOM 669 N N . ASN A 1 80 ? -0.480 -0.690 9.755 1.00 93.56 80 ASN A N 1
ATOM 670 C CA . ASN A 1 80 ? -0.953 -2.055 9.963 1.00 93.56 80 ASN A CA 1
ATOM 671 C C . ASN A 1 80 ? 0.164 -3.095 9.735 1.00 93.56 80 ASN A C 1
ATOM 673 O O . ASN A 1 80 ? 1.000 -2.949 8.843 1.00 93.56 80 ASN A O 1
ATOM 677 N N . ASP A 1 81 ? 0.176 -4.150 10.549 1.00 91.31 81 ASP A N 1
ATOM 678 C CA . ASP A 1 81 ? 1.189 -5.212 10.532 1.00 91.31 81 ASP A CA 1
ATOM 679 C C . ASP A 1 81 ? 0.811 -6.418 9.657 1.00 91.31 81 ASP A C 1
ATOM 681 O O . ASP A 1 81 ? 1.670 -7.260 9.387 1.00 91.31 81 ASP A O 1
ATOM 685 N N . PHE A 1 82 ? -0.437 -6.476 9.176 1.00 91.44 82 PHE A N 1
ATOM 686 C CA . PHE A 1 82 ? -0.969 -7.502 8.275 1.00 91.44 82 PHE A CA 1
ATOM 687 C C . PHE A 1 82 ? -0.717 -8.944 8.759 1.00 91.44 82 PHE A C 1
ATOM 689 O O . PHE A 1 82 ? -0.536 -9.848 7.944 1.00 91.44 82 PHE A O 1
ATOM 696 N N . ILE A 1 83 ? -0.685 -9.171 10.080 1.00 87.94 83 ILE A N 1
ATOM 697 C CA . ILE A 1 83 ? -0.422 -10.498 10.673 1.00 87.94 83 ILE A CA 1
ATOM 698 C C . ILE A 1 83 ? -1.522 -11.505 10.311 1.00 87.94 83 ILE A C 1
ATOM 700 O O . ILE A 1 83 ? -1.269 -12.704 10.221 1.00 87.94 83 ILE A O 1
ATOM 704 N N . ASP A 1 84 ? -2.742 -11.023 10.106 1.00 88.62 84 ASP A N 1
ATOM 705 C CA . ASP A 1 84 ? -3.931 -11.817 9.818 1.00 88.62 84 ASP A CA 1
ATOM 706 C C . ASP A 1 84 ? -4.262 -11.929 8.318 1.00 88.62 84 ASP A C 1
ATOM 708 O O . ASP A 1 84 ? -5.390 -12.282 7.966 1.00 88.62 84 ASP A O 1
ATOM 712 N N . MET A 1 85 ? -3.294 -11.627 7.441 1.00 84.69 85 MET A N 1
ATOM 713 C CA . MET A 1 85 ? -3.455 -11.612 5.980 1.00 84.69 85 MET A CA 1
ATOM 714 C C . MET A 1 85 ? -2.830 -12.812 5.255 1.00 84.69 85 MET A C 1
ATOM 716 O O . MET A 1 85 ? -1.721 -13.260 5.627 1.00 84.69 85 MET A O 1
#

Organism: Popillia japonica (NCBI:txid7064)